Protein AF-A0A2G8LNL6-F1 (afdb_monomer_lite)

Structure (mmCIF, N/CA/C/O backbone):
data_AF-A0A2G8LNL6-F1
#
_entry.id   AF-A0A2G8LNL6-F1
#
loop_
_atom_site.group_PDB
_atom_site.id
_atom_site.type_symbol
_atom_site.label_atom_id
_atom_site.label_alt_id
_atom_site.label_comp_id
_atom_site.label_asym_id
_atom_site.label_entity_id
_atom_site.label_seq_id
_atom_site.pdbx_PDB_ins_code
_atom_site.Cartn_x
_atom_site.Cartn_y
_atom_site.Cartn_z
_atom_site.occupancy
_atom_site.B_iso_or_equiv
_atom_site.auth_seq_id
_atom_site.auth_comp_id
_atom_site.auth_asym_id
_atom_site.auth_atom_id
_atom_site.pdbx_PDB_model_num
ATOM 1 N N . MET A 1 1 ? -0.620 -12.923 -10.596 1.00 65.06 1 MET A N 1
ATOM 2 C CA . MET A 1 1 ? -2.024 -13.048 -10.142 1.00 65.06 1 MET A CA 1
ATOM 3 C C . MET A 1 1 ? -2.045 -13.487 -8.684 1.00 65.06 1 MET A C 1
ATOM 5 O O . MET A 1 1 ? -1.666 -14.626 -8.436 1.00 65.06 1 MET A O 1
ATOM 9 N N . PRO A 1 2 ? -2.407 -12.615 -7.726 1.00 88.56 2 PRO A N 1
ATOM 10 C CA . PRO A 1 2 ? -2.501 -12.997 -6.319 1.00 88.56 2 PRO A CA 1
ATOM 11 C C . PRO A 1 2 ? -3.895 -13.529 -5.945 1.00 88.56 2 PRO A C 1
ATOM 13 O O . PRO A 1 2 ? -4.904 -13.111 -6.515 1.00 88.56 2 PRO A O 1
ATOM 16 N N . LEU A 1 3 ? -3.927 -14.420 -4.952 1.00 94.31 3 LEU A N 1
ATOM 17 C CA . LEU A 1 3 ? -5.125 -14.892 -4.255 1.00 94.31 3 LEU A CA 1
ATOM 18 C C . LEU A 1 3 ? -4.898 -14.731 -2.749 1.00 94.31 3 LEU A C 1
ATOM 20 O O . LEU A 1 3 ? -3.831 -15.103 -2.258 1.00 94.31 3 LEU A O 1
ATOM 24 N N . LEU A 1 4 ? -5.891 -14.212 -2.027 1.00 95.06 4 LEU A N 1
ATOM 25 C CA . LEU A 1 4 ? -5.887 -14.154 -0.565 1.00 95.06 4 LEU A CA 1
ATOM 26 C C . LEU A 1 4 ? -6.860 -15.193 0.003 1.00 95.06 4 LEU A C 1
ATOM 28 O O . LEU A 1 4 ? -7.990 -15.311 -0.472 1.00 95.06 4 LEU A O 1
ATOM 32 N N . TYR A 1 5 ? -6.426 -15.912 1.037 1.00 95.50 5 TYR A N 1
ATOM 33 C CA . TYR A 1 5 ? -7.231 -16.895 1.758 1.00 95.50 5 TYR A CA 1
ATOM 34 C C . TYR A 1 5 ? -7.545 -16.364 3.160 1.00 95.50 5 TYR A C 1
ATOM 36 O O . TYR A 1 5 ? -6.622 -16.077 3.919 1.00 95.50 5 TYR A O 1
ATOM 44 N N . VAL A 1 6 ? -8.828 -16.243 3.504 1.00 95.25 6 VAL A N 1
ATOM 45 C CA . VAL A 1 6 ? -9.308 -15.769 4.817 1.00 95.25 6 VAL A CA 1
ATOM 46 C C . VAL A 1 6 ? -10.404 -16.712 5.286 1.00 95.25 6 VAL A C 1
ATOM 48 O O . VAL A 1 6 ? -11.405 -16.872 4.588 1.00 95.25 6 VAL A O 1
ATOM 51 N N . ASP A 1 7 ? -10.203 -17.370 6.430 1.00 94.50 7 ASP A N 1
ATOM 52 C CA . ASP A 1 7 ? -11.173 -18.296 7.038 1.00 94.50 7 ASP A CA 1
ATOM 53 C C . ASP A 1 7 ? -11.759 -19.321 6.047 1.00 94.50 7 ASP A C 1
ATOM 55 O O . ASP A 1 7 ? -12.963 -19.572 5.989 1.00 94.50 7 ASP A O 1
ATOM 59 N N . GLY A 1 8 ? -10.896 -19.889 5.199 1.00 94.75 8 GLY A N 1
ATOM 60 C CA . GLY A 1 8 ? -11.278 -20.882 4.190 1.00 94.75 8 GLY A CA 1
ATOM 61 C C . GLY A 1 8 ? -11.964 -20.322 2.936 1.00 94.75 8 GLY A C 1
ATOM 62 O O . GLY A 1 8 ? -12.286 -21.093 2.034 1.00 94.75 8 GLY A O 1
ATOM 63 N N . LYS A 1 9 ? -12.163 -19.003 2.830 1.00 95.69 9 LYS A N 1
ATOM 64 C CA . LYS A 1 9 ? -12.649 -18.329 1.615 1.00 95.69 9 LYS A CA 1
ATOM 65 C C . LYS A 1 9 ? -11.487 -17.802 0.782 1.00 95.69 9 LYS A C 1
ATOM 67 O O . LYS A 1 9 ? -10.460 -17.406 1.327 1.00 95.69 9 LYS A O 1
ATOM 72 N N . VAL A 1 10 ? -11.672 -17.773 -0.538 1.00 95.50 10 VAL A N 1
ATOM 73 C CA . VAL A 1 10 ? -10.654 -17.339 -1.506 1.00 95.50 10 VAL A CA 1
ATOM 74 C C . VAL A 1 10 ? -11.110 -16.064 -2.198 1.00 95.50 10 VAL A C 1
ATOM 76 O O . VAL A 1 10 ? -12.204 -16.023 -2.761 1.00 95.50 10 VAL A O 1
ATOM 79 N N . PHE A 1 11 ? -10.252 -15.048 -2.194 1.00 95.44 11 PHE A N 1
ATOM 80 C CA . PHE A 1 11 ? -10.519 -13.752 -2.803 1.00 95.44 11 PHE A CA 1
ATOM 81 C C . PHE A 1 11 ? -9.462 -13.434 -3.870 1.00 95.44 11 PHE A C 1
ATOM 83 O O . PHE A 1 11 ? -8.269 -13.399 -3.555 1.00 95.44 11 PHE A O 1
ATOM 90 N N . PRO A 1 12 ? -9.868 -13.222 -5.136 1.00 92.12 12 PRO A N 1
ATOM 91 C CA . PRO A 1 12 ? -9.011 -12.645 -6.165 1.00 92.12 12 PRO A CA 1
ATOM 92 C C . PRO A 1 12 ? -9.027 -11.104 -6.095 1.00 92.12 12 PRO A C 1
ATOM 94 O O . PRO A 1 12 ? -9.722 -10.524 -5.267 1.00 92.12 12 PRO A O 1
ATOM 97 N N . GLN A 1 13 ? -8.320 -10.453 -7.026 1.00 89.56 13 GLN A N 1
ATOM 98 C CA . GLN A 1 13 ? -8.183 -8.992 -7.193 1.00 89.56 13 GLN A CA 1
ATOM 99 C C . GLN A 1 13 ? -7.233 -8.317 -6.195 1.00 89.56 13 GLN A C 1
ATOM 101 O O . GLN A 1 13 ? -7.567 -8.084 -5.037 1.00 89.56 13 GLN A O 1
ATOM 106 N N . SER A 1 14 ? -6.052 -7.923 -6.682 1.00 87.94 14 SER A N 1
ATOM 107 C CA . SER A 1 14 ? -4.985 -7.317 -5.872 1.00 87.94 14 SER A CA 1
ATOM 108 C C . SER A 1 14 ? -5.438 -6.077 -5.101 1.00 87.94 14 SER A C 1
ATOM 110 O O . SER A 1 14 ? -5.133 -5.961 -3.920 1.00 87.94 14 SER A O 1
ATOM 112 N N . ASN A 1 15 ? -6.209 -5.179 -5.722 1.00 86.31 15 ASN A N 1
ATOM 113 C CA . ASN A 1 15 ? -6.613 -3.927 -5.068 1.00 86.3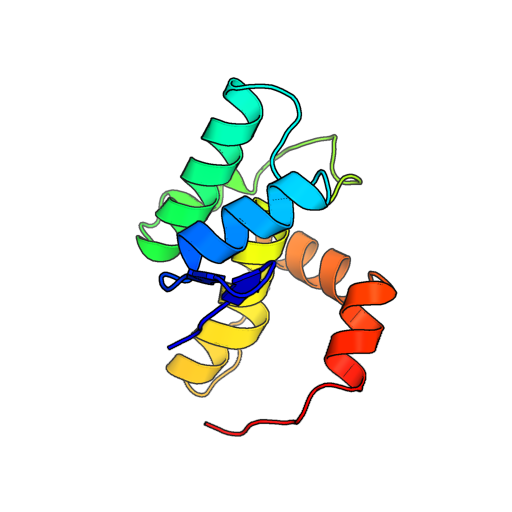1 15 ASN A CA 1
ATOM 114 C C . ASN A 1 15 ? -7.665 -4.162 -3.976 1.00 86.31 15 ASN A C 1
ATOM 116 O O . ASN A 1 15 ? -7.616 -3.525 -2.926 1.00 86.31 15 ASN A O 1
ATOM 120 N N . ALA A 1 16 ? -8.581 -5.114 -4.175 1.00 90.31 16 ALA A N 1
ATOM 121 C CA . ALA A 1 16 ? -9.526 -5.510 -3.130 1.00 90.31 16 ALA A CA 1
ATOM 122 C C . ALA A 1 16 ? -8.795 -6.161 -1.943 1.00 90.31 16 ALA A C 1
ATOM 124 O O . ALA A 1 16 ? -9.080 -5.841 -0.790 1.00 90.31 16 ALA A O 1
ATOM 125 N N . ILE A 1 17 ? -7.802 -7.008 -2.233 1.00 94.25 17 ILE A N 1
ATOM 126 C CA . ILE A 1 17 ? -6.922 -7.621 -1.231 1.00 94.25 17 ILE A CA 1
ATOM 127 C C . ILE A 1 17 ? -6.161 -6.546 -0.440 1.00 94.25 17 ILE A C 1
ATOM 129 O O . ILE A 1 17 ? -6.155 -6.593 0.789 1.00 94.25 17 ILE A O 1
ATOM 133 N N . HIS A 1 18 ? -5.567 -5.554 -1.113 1.00 90.31 18 HIS A N 1
ATOM 134 C CA . HIS A 1 18 ? -4.859 -4.447 -0.461 1.00 90.31 18 HIS A CA 1
ATOM 135 C C . HIS A 1 18 ? -5.763 -3.668 0.500 1.00 90.31 18 HIS A C 1
ATOM 137 O O . HIS A 1 18 ? -5.385 -3.469 1.653 1.00 90.31 18 HIS A O 1
ATOM 143 N N . ARG A 1 19 ? -6.965 -3.272 0.056 1.00 93.94 19 ARG A N 1
ATOM 144 C CA . ARG A 1 19 ? -7.935 -2.544 0.895 1.00 93.94 19 ARG A CA 1
ATOM 145 C C . ARG A 1 19 ? -8.357 -3.349 2.116 1.00 93.94 19 ARG A C 1
ATOM 147 O O . ARG A 1 19 ? -8.387 -2.807 3.217 1.00 93.94 19 ARG A O 1
ATOM 154 N N . TYR A 1 20 ? -8.642 -4.638 1.933 1.00 94.75 20 TYR A N 1
ATOM 155 C CA . TYR A 1 20 ? -9.016 -5.518 3.036 1.00 94.75 20 TYR A CA 1
ATOM 156 C C . TYR A 1 20 ? -7.903 -5.593 4.090 1.00 94.75 20 TYR A C 1
ATOM 158 O O . TYR A 1 20 ? -8.132 -5.261 5.248 1.00 94.75 20 TYR A O 1
ATOM 166 N N . VAL A 1 21 ? -6.675 -5.929 3.682 1.00 94.00 21 VAL A N 1
ATOM 167 C CA . VAL A 1 21 ? -5.537 -6.040 4.611 1.00 94.00 21 VAL A CA 1
ATOM 168 C C . VAL A 1 21 ? -5.219 -4.696 5.273 1.00 94.00 21 VAL A C 1
ATOM 170 O O . VAL A 1 21 ? -4.940 -4.651 6.468 1.00 94.00 21 VAL A O 1
ATOM 173 N N . ALA A 1 22 ? -5.294 -3.587 4.536 1.00 93.12 22 ALA A N 1
ATOM 174 C CA . ALA A 1 22 ? -5.087 -2.262 5.110 1.00 93.12 22 ALA A CA 1
ATOM 175 C C . ALA A 1 22 ? -6.151 -1.895 6.146 1.00 93.12 22 ALA A C 1
ATOM 177 O O . ALA A 1 22 ? -5.814 -1.279 7.153 1.00 93.12 22 ALA A O 1
ATOM 178 N N . SER A 1 23 ? -7.412 -2.273 5.929 1.00 92.75 23 SER A N 1
ATOM 179 C CA . SER A 1 23 ? -8.481 -2.066 6.908 1.00 92.75 23 SER A CA 1
ATOM 180 C C . SER A 1 23 ? -8.213 -2.852 8.192 1.00 92.75 23 SER A C 1
ATOM 182 O O . SER A 1 23 ? -8.254 -2.272 9.274 1.00 92.75 23 SER A O 1
ATOM 184 N N . GLU A 1 24 ? -7.867 -4.137 8.078 1.00 94.06 24 GLU A N 1
ATOM 185 C CA . GLU A 1 24 ? -7.569 -5.002 9.233 1.00 94.06 24 GLU A CA 1
ATOM 186 C C . GLU A 1 24 ? -6.371 -4.501 10.058 1.00 94.06 24 GLU A C 1
ATOM 188 O O . GLU A 1 24 ? -6.297 -4.726 11.264 1.00 94.06 24 GLU A O 1
ATOM 193 N N . LEU A 1 25 ? -5.430 -3.805 9.414 1.00 91.62 25 LEU A N 1
ATOM 194 C CA . LEU A 1 25 ? -4.210 -3.295 10.042 1.00 91.62 25 LEU A CA 1
ATOM 195 C C . LEU A 1 25 ? -4.264 -1.801 10.412 1.00 91.62 25 LEU A C 1
ATOM 197 O O . LEU A 1 25 ? -3.291 -1.286 10.960 1.00 91.62 25 LEU A O 1
ATOM 201 N N . GLY A 1 26 ? -5.367 -1.099 10.129 1.00 91.06 26 GLY A N 1
ATOM 202 C CA . GLY A 1 26 ? -5.520 0.329 10.445 1.00 91.06 26 GLY A CA 1
ATOM 203 C C . GLY A 1 26 ? -4.765 1.290 9.514 1.00 91.06 26 GLY A C 1
ATOM 204 O O . GLY A 1 26 ? -4.461 2.417 9.899 1.00 91.06 26 GLY A O 1
ATOM 205 N N . PHE A 1 27 ? -4.461 0.867 8.285 1.00 91.12 27 PHE A N 1
ATOM 206 C CA . PHE A 1 27 ? -3.737 1.650 7.273 1.00 91.12 27 PHE A CA 1
ATOM 207 C C . PHE A 1 27 ? -4.632 2.259 6.187 1.00 91.12 27 PHE A C 1
ATOM 209 O O . PHE A 1 27 ? -4.123 2.898 5.268 1.00 91.12 27 PHE A O 1
ATOM 216 N N . TYR A 1 28 ? -5.949 2.059 6.257 1.00 93.88 28 TYR A N 1
ATOM 217 C CA . TYR A 1 28 ? -6.872 2.535 5.222 1.00 93.88 28 TYR A CA 1
ATOM 218 C C . TYR A 1 28 ? -7.499 3.910 5.520 1.00 93.88 28 TYR A C 1
ATOM 220 O O . TYR A 1 28 ? -8.218 4.431 4.683 1.00 93.88 28 TYR A O 1
ATOM 228 N N . GLY A 1 29 ? -7.209 4.521 6.673 1.00 88.50 29 GLY A N 1
ATOM 229 C CA . GLY A 1 29 ? -7.810 5.792 7.097 1.00 88.50 29 GLY A CA 1
ATOM 230 C C . GLY A 1 29 ? -8.993 5.606 8.053 1.00 88.50 29 GLY A C 1
ATOM 231 O O . GLY A 1 29 ? -9.746 4.622 7.983 1.00 88.50 29 GLY A O 1
ATOM 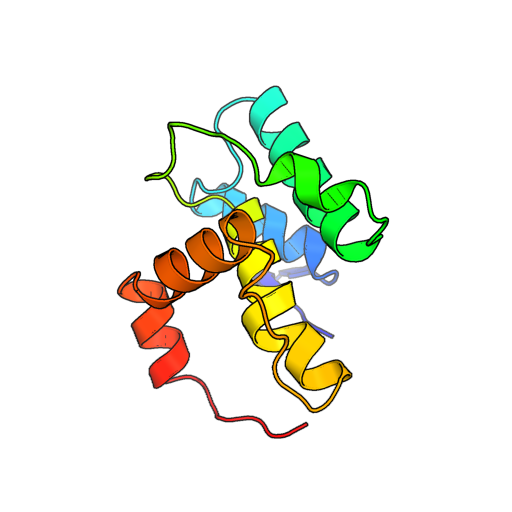232 N N . ASP A 1 30 ? -9.146 6.558 8.966 1.00 90.50 30 ASP A N 1
ATOM 233 C CA . ASP A 1 30 ? -10.095 6.507 10.078 1.00 90.50 30 ASP A CA 1
ATOM 234 C C . ASP A 1 30 ? -11.470 7.057 9.663 1.00 90.50 30 ASP A C 1
ATOM 236 O O . ASP A 1 30 ? -12.507 6.587 10.140 1.00 90.50 30 ASP A O 1
ATOM 240 N N . THR A 1 31 ? -11.498 7.993 8.709 1.00 92.94 31 THR A N 1
ATOM 241 C CA . THR A 1 31 ? -12.724 8.602 8.175 1.00 92.94 31 THR A CA 1
ATOM 242 C C . THR A 1 31 ? -13.016 8.191 6.730 1.00 92.94 31 THR A C 1
ATOM 244 O O . THR A 1 31 ? -12.162 7.683 6.004 1.00 92.94 31 THR A O 1
ATOM 247 N N . ALA A 1 32 ? -14.259 8.411 6.283 1.00 92.69 32 ALA A N 1
ATOM 248 C CA . ALA A 1 32 ? -14.643 8.162 4.892 1.00 92.69 32 ALA A CA 1
ATOM 249 C C . ALA A 1 32 ? -13.861 9.040 3.897 1.00 92.69 32 ALA A C 1
ATOM 251 O O . ALA A 1 32 ? -13.579 8.589 2.790 1.00 92.69 32 ALA A O 1
ATOM 252 N N . LEU A 1 33 ? -13.501 10.266 4.298 1.00 90.31 33 LEU A N 1
ATOM 253 C CA . LEU A 1 33 ? -12.711 11.177 3.472 1.00 90.31 33 LEU A CA 1
ATOM 254 C C . LEU A 1 33 ? -11.267 10.681 3.328 1.00 90.31 33 LEU A C 1
ATOM 256 O O . LEU A 1 33 ? -10.794 10.551 2.207 1.00 90.31 33 LEU A O 1
ATOM 260 N N . GLU A 1 34 ? -10.619 10.296 4.429 1.00 86.31 34 GLU A N 1
ATOM 261 C CA . GLU A 1 34 ? -9.254 9.744 4.393 1.00 86.31 34 GLU A CA 1
ATOM 262 C C . GLU A 1 34 ? -9.166 8.471 3.537 1.00 86.31 34 GLU A C 1
ATOM 264 O O . GLU A 1 34 ? -8.230 8.294 2.761 1.00 86.31 34 GLU A O 1
ATOM 269 N N . ARG A 1 35 ? -10.171 7.588 3.624 1.00 92.62 35 ARG A N 1
ATOM 270 C CA . ARG A 1 35 ? -10.252 6.381 2.779 1.00 92.62 35 ARG A CA 1
ATOM 271 C C . ARG A 1 35 ? -10.358 6.722 1.296 1.00 92.62 35 ARG A C 1
ATOM 273 O O . ARG A 1 35 ? -9.701 6.084 0.476 1.00 92.62 35 ARG A O 1
ATOM 280 N N . LEU A 1 36 ? -11.166 7.730 0.957 1.00 90.12 36 LEU A N 1
ATOM 281 C CA . LEU A 1 36 ? -11.307 8.210 -0.417 1.00 90.12 36 LEU A CA 1
ATOM 282 C C . LEU A 1 36 ? -9.984 8.776 -0.943 1.00 90.12 36 LEU A C 1
ATOM 284 O O . LEU A 1 36 ? -9.608 8.483 -2.073 1.00 90.12 36 LEU A O 1
ATOM 288 N N . GLU A 1 37 ? -9.267 9.554 -0.136 1.00 86.19 37 GLU A N 1
ATOM 289 C CA . GLU A 1 37 ? -7.957 10.103 -0.503 1.00 86.19 37 GLU A CA 1
ATOM 290 C C . GLU A 1 37 ? -6.929 8.991 -0.754 1.00 86.19 37 GLU A C 1
ATOM 292 O O . GLU A 1 37 ? -6.220 9.016 -1.763 1.00 86.19 37 GLU A O 1
ATOM 297 N N . VAL A 1 38 ? -6.910 7.962 0.102 1.00 87.44 38 VAL A N 1
ATOM 298 C CA . VAL A 1 38 ? -6.081 6.764 -0.095 1.00 87.44 38 VAL A CA 1
ATOM 299 C C . VAL A 1 38 ? -6.426 6.057 -1.407 1.00 87.44 38 VAL A C 1
ATOM 301 O O . VAL A 1 38 ? -5.524 5.712 -2.173 1.00 87.44 38 VAL A O 1
ATOM 304 N N . ASP A 1 39 ? -7.714 5.864 -1.697 1.00 89.38 39 ASP A N 1
ATOM 305 C CA . ASP A 1 39 ? -8.159 5.232 -2.940 1.00 89.38 39 ASP A CA 1
ATOM 306 C C . ASP A 1 39 ? -7.767 6.038 -4.176 1.00 89.38 39 ASP A C 1
ATOM 308 O O . ASP A 1 39 ? -7.265 5.462 -5.141 1.00 89.38 39 ASP A O 1
ATOM 312 N N . VAL A 1 40 ? -7.937 7.363 -4.139 1.00 83.69 40 VAL A N 1
ATOM 313 C CA . VAL A 1 40 ? -7.527 8.250 -5.232 1.00 83.69 40 VAL A CA 1
ATOM 314 C C . VAL A 1 40 ? -6.044 8.071 -5.525 1.00 83.69 40 VAL A C 1
ATOM 316 O O . VAL A 1 40 ? -5.692 7.922 -6.691 1.00 83.69 40 VAL A O 1
ATOM 319 N N . ILE A 1 41 ? -5.174 8.023 -4.512 1.00 81.62 41 ILE A N 1
ATOM 320 C CA . ILE A 1 41 ? -3.729 7.838 -4.721 1.00 81.62 41 ILE A CA 1
ATOM 321 C C . ILE A 1 41 ? -3.422 6.474 -5.343 1.00 81.62 41 ILE A C 1
ATOM 323 O O . ILE A 1 41 ? -2.638 6.402 -6.291 1.00 81.62 41 ILE A O 1
ATOM 327 N N . ILE A 1 42 ? -4.040 5.400 -4.841 1.00 82.88 42 ILE A N 1
ATOM 328 C CA . ILE A 1 42 ? -3.814 4.039 -5.349 1.00 82.88 42 ILE A CA 1
ATOM 329 C C . ILE A 1 42 ? -4.224 3.939 -6.816 1.00 82.88 42 ILE A C 1
ATOM 331 O O . ILE A 1 42 ? -3.418 3.503 -7.634 1.00 82.88 42 ILE A O 1
ATOM 335 N N . GLU A 1 43 ? -5.442 4.364 -7.159 1.00 82.38 43 GLU A N 1
ATOM 336 C CA . GLU A 1 43 ? -5.951 4.276 -8.533 1.00 82.38 43 GLU A CA 1
ATOM 337 C C . GLU A 1 43 ? -5.173 5.216 -9.471 1.00 82.38 43 GLU A C 1
ATOM 339 O O . GLU A 1 43 ? -4.768 4.824 -10.563 1.00 82.38 43 GLU A O 1
ATOM 344 N N . THR A 1 44 ? -4.829 6.419 -9.002 1.00 73.12 44 THR A N 1
ATOM 345 C CA . THR A 1 44 ? -4.002 7.381 -9.751 1.00 73.12 44 THR A CA 1
ATOM 346 C C . THR A 1 44 ? -2.592 6.844 -10.022 1.00 73.12 44 THR A C 1
ATOM 348 O O . THR A 1 44 ? -2.026 7.094 -11.088 1.00 73.12 44 THR A O 1
ATOM 351 N N . GLY A 1 45 ? -2.023 6.068 -9.093 1.00 67.31 45 GLY A N 1
ATOM 352 C CA . GLY A 1 45 ? -0.757 5.363 -9.293 1.00 67.31 45 GLY A CA 1
ATOM 353 C C . GLY A 1 45 ? -0.802 4.364 -10.453 1.00 67.31 45 GLY A C 1
ATOM 354 O O . GLY A 1 45 ? 0.211 4.174 -11.119 1.00 67.31 45 GLY A O 1
ATOM 355 N N . PHE A 1 46 ? -1.964 3.770 -10.742 1.00 62.38 46 PHE A N 1
ATOM 356 C CA . PHE A 1 46 ? -2.155 2.893 -11.901 1.00 62.38 46 PHE A CA 1
ATOM 357 C C . PHE A 1 46 ? -2.439 3.659 -13.205 1.00 62.38 46 PHE A C 1
ATOM 359 O O . PHE A 1 46 ? -2.150 3.138 -14.280 1.00 62.38 46 PHE A O 1
ATOM 366 N N . GLU A 1 47 ? -2.963 4.886 -13.132 1.00 67.19 47 GLU A N 1
ATOM 367 C CA . GLU A 1 47 ? -3.326 5.696 -14.308 1.00 67.19 47 GLU A CA 1
ATOM 368 C C . GLU A 1 47 ? -2.223 6.647 -14.816 1.00 67.19 47 GLU A C 1
ATOM 370 O O . GLU A 1 47 ? -2.359 7.185 -15.913 1.00 67.19 47 GLU A O 1
ATOM 375 N N . LEU A 1 48 ? -1.157 6.881 -14.035 1.00 59.12 48 LEU A N 1
ATOM 376 C CA . LEU A 1 48 ? 0.010 7.743 -14.319 1.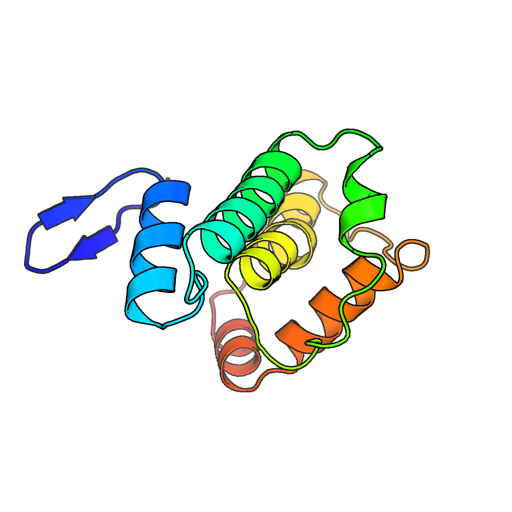00 59.12 48 LEU A CA 1
ATOM 377 C C . LEU A 1 48 ? -0.180 8.797 -15.437 1.00 59.12 48 LEU A C 1
ATOM 379 O O . LEU A 1 48 ? 0.368 8.698 -16.536 1.00 59.12 48 LEU A O 1
ATOM 383 N N . SER A 1 49 ? -0.891 9.880 -15.098 1.00 50.84 49 SER A N 1
ATOM 384 C CA . SER A 1 49 ? -0.807 11.175 -15.794 1.00 50.84 49 SER A CA 1
ATOM 385 C C . SER A 1 49 ? 0.186 12.110 -15.075 1.00 50.84 49 SER A C 1
ATOM 387 O O . SER A 1 49 ? 0.374 11.988 -13.865 1.00 50.84 49 SER A O 1
ATOM 389 N N . PRO A 1 50 ? 0.779 13.124 -15.730 1.00 49.84 50 PRO A N 1
ATOM 390 C CA . PRO A 1 50 ? 1.712 14.064 -15.088 1.00 49.84 50 PRO A CA 1
ATOM 391 C C . PRO A 1 50 ? 1.151 14.853 -13.881 1.00 49.84 50 PRO A C 1
ATOM 393 O O . PRO A 1 50 ? 1.908 15.539 -13.200 1.00 49.84 50 PRO A O 1
ATOM 396 N N . LYS A 1 51 ? -0.150 14.751 -13.567 1.00 45.31 51 LYS A N 1
ATOM 397 C CA . LYS A 1 51 ? -0.781 15.384 -12.394 1.00 45.31 51 LYS A CA 1
ATOM 398 C C . LYS A 1 51 ? -0.490 14.673 -11.061 1.00 45.31 51 LYS A C 1
ATOM 400 O O . LYS A 1 51 ? -0.646 15.296 -10.016 1.00 45.31 51 LYS A O 1
ATOM 405 N N . VAL A 1 52 ? -0.032 13.414 -11.085 1.00 50.69 52 VAL A N 1
ATOM 406 C CA . VAL A 1 52 ? 0.244 12.598 -9.878 1.00 50.69 52 VAL A CA 1
ATOM 407 C C . VAL A 1 52 ? 1.314 13.230 -8.972 1.00 50.69 52 VAL A C 1
ATOM 409 O O . VAL A 1 52 ? 1.248 13.112 -7.751 1.00 50.69 52 VAL A O 1
ATOM 412 N N . ALA A 1 53 ? 2.273 13.966 -9.546 1.00 50.28 53 ALA A N 1
ATOM 413 C CA . ALA A 1 53 ? 3.359 14.605 -8.799 1.00 50.28 53 ALA A CA 1
ATOM 414 C C . ALA A 1 53 ? 2.875 15.633 -7.754 1.00 50.28 53 ALA A C 1
ATOM 416 O O . ALA A 1 53 ? 3.580 15.876 -6.778 1.00 50.28 53 ALA A O 1
ATOM 417 N N . GLY A 1 54 ? 1.679 16.210 -7.935 1.00 49.78 54 GLY A N 1
ATOM 418 C CA . GLY A 1 54 ? 1.111 17.203 -7.019 1.00 49.78 54 GLY A CA 1
ATOM 419 C C . GLY A 1 54 ? 0.543 16.628 -5.719 1.00 49.78 54 GLY A C 1
ATOM 420 O O . GLY A 1 54 ? 0.414 17.375 -4.761 1.00 49.78 54 GLY A O 1
ATOM 421 N N . ILE A 1 55 ? 0.236 15.326 -5.657 1.00 54.69 55 ILE A N 1
ATOM 422 C CA . ILE A 1 55 ? -0.362 14.700 -4.460 1.00 54.69 55 ILE A CA 1
ATOM 423 C C . ILE A 1 55 ? 0.707 14.370 -3.398 1.00 54.69 55 ILE A C 1
ATOM 425 O O . ILE A 1 55 ? 0.414 14.299 -2.212 1.00 54.69 55 ILE A O 1
ATOM 429 N N . PHE A 1 56 ? 1.970 14.217 -3.808 1.00 51.38 56 PHE A N 1
ATOM 430 C CA . PHE A 1 56 ? 3.103 13.963 -2.903 1.00 51.38 56 PHE A CA 1
ATOM 431 C C . PHE A 1 56 ? 3.756 15.239 -2.359 1.00 51.38 56 PHE A C 1
ATOM 433 O O . PHE A 1 56 ? 4.729 15.158 -1.606 1.00 51.38 56 PHE A O 1
ATOM 440 N N . ALA A 1 57 ? 3.257 16.408 -2.763 1.00 48.94 57 ALA A N 1
ATOM 441 C CA . ALA A 1 57 ? 3.635 17.678 -2.179 1.00 48.94 57 ALA A CA 1
ATOM 442 C C . ALA A 1 57 ? 2.696 17.951 -0.996 1.00 48.94 57 ALA A C 1
ATOM 444 O O . ALA A 1 57 ? 1.533 18.268 -1.196 1.00 48.94 57 ALA A O 1
ATOM 445 N N . GLU A 1 58 ? 3.246 17.830 0.212 1.00 51.31 58 GLU A N 1
ATOM 446 C CA . GLU A 1 58 ? 2.672 18.296 1.484 1.00 51.31 58 GLU A CA 1
ATOM 447 C C . GLU A 1 58 ? 1.610 17.395 2.145 1.00 51.31 58 GLU A C 1
ATOM 449 O O . GLU A 1 58 ? 0.420 17.437 1.855 1.00 51.31 58 GLU A O 1
ATOM 454 N N . SER A 1 59 ? 2.045 16.651 3.167 1.00 46.47 59 SER A N 1
ATOM 455 C CA . SER A 1 59 ? 1.241 16.459 4.379 1.00 46.47 59 SER A CA 1
ATOM 456 C C . SER A 1 59 ? 2.158 16.410 5.609 1.00 46.47 59 SER A C 1
ATOM 458 O O . SER A 1 59 ? 3.172 15.710 5.623 1.00 46.47 59 SER A O 1
ATOM 460 N N . ASP A 1 60 ? 1.811 17.183 6.641 1.00 46.88 60 ASP A N 1
ATOM 461 C CA . ASP A 1 60 ? 2.546 17.269 7.916 1.00 46.88 60 ASP A CA 1
ATOM 462 C C . ASP A 1 60 ? 2.378 16.010 8.796 1.00 46.88 60 ASP A C 1
ATOM 464 O O . ASP A 1 60 ? 3.123 15.808 9.757 1.00 46.88 60 ASP A O 1
ATOM 468 N N . ASP A 1 61 ? 1.477 15.095 8.419 1.00 48.56 61 ASP A N 1
ATOM 469 C CA . ASP A 1 61 ? 1.261 13.786 9.057 1.00 48.56 61 ASP A CA 1
ATOM 470 C C . ASP A 1 61 ? 2.232 12.696 8.563 1.00 48.56 61 ASP A C 1
ATOM 472 O O . ASP A 1 61 ? 1.956 11.494 8.606 1.00 48.56 61 ASP A O 1
ATOM 476 N N . ALA A 1 62 ? 3.441 13.102 8.162 1.00 55.28 62 ALA A N 1
ATOM 477 C CA . ALA A 1 62 ? 4.500 12.272 7.580 1.00 55.28 62 ALA A CA 1
ATOM 478 C C . ALA A 1 62 ? 4.988 11.084 8.449 1.00 55.28 62 ALA A C 1
ATOM 480 O O . ALA A 1 62 ? 5.943 10.396 8.077 1.00 55.28 62 ALA A O 1
ATOM 481 N N . LYS A 1 63 ? 4.366 10.806 9.600 1.00 61.75 63 LYS A N 1
ATOM 482 C CA . LYS A 1 63 ? 4.712 9.701 10.506 1.00 61.75 63 LYS A CA 1
ATOM 483 C C . LYS A 1 63 ? 3.771 8.498 10.421 1.00 61.75 63 LYS A C 1
ATOM 485 O O . LYS A 1 63 ? 4.209 7.402 10.765 1.00 61.75 63 LYS A O 1
ATOM 490 N N . LYS A 1 64 ? 2.515 8.658 9.986 1.00 78.94 64 LYS A N 1
ATOM 491 C CA . LYS A 1 64 ? 1.567 7.534 9.883 1.00 78.94 64 LYS A CA 1
ATOM 492 C C . LYS A 1 64 ? 1.674 6.923 8.486 1.00 78.94 64 LYS A C 1
ATOM 494 O O . LYS A 1 64 ? 1.459 7.606 7.494 1.00 78.94 64 LYS A O 1
ATOM 499 N N . ILE A 1 65 ? 2.045 5.646 8.413 1.00 86.19 65 ILE A N 1
ATOM 500 C CA . ILE A 1 65 ? 2.041 4.889 7.154 1.00 86.19 65 ILE A CA 1
ATOM 501 C C . ILE A 1 65 ? 0.587 4.567 6.799 1.00 86.19 65 ILE A C 1
ATOM 503 O O . ILE A 1 65 ? -0.175 4.142 7.663 1.00 86.19 65 ILE A O 1
ATOM 507 N N . THR A 1 66 ? 0.216 4.741 5.537 1.00 88.06 66 THR A N 1
ATOM 508 C CA . THR A 1 66 ? -1.097 4.403 4.975 1.00 88.06 66 THR A CA 1
ATOM 509 C C . THR A 1 66 ? -0.957 3.420 3.811 1.00 88.06 66 THR A C 1
ATOM 511 O O . THR A 1 66 ? 0.142 3.158 3.314 1.00 88.06 66 THR A O 1
ATOM 514 N N . LEU A 1 67 ? -2.076 2.876 3.327 1.00 85.62 67 LEU A N 1
ATOM 515 C CA . LEU A 1 67 ? -2.072 2.028 2.135 1.00 85.62 67 LEU A CA 1
ATOM 516 C C . LEU A 1 67 ? -1.610 2.792 0.885 1.00 85.62 67 LEU A C 1
ATOM 518 O O . LEU A 1 67 ? -0.997 2.183 0.011 1.00 85.62 67 LEU A O 1
ATOM 522 N N . ALA A 1 68 ? -1.841 4.105 0.813 1.00 85.12 68 ALA A N 1
ATOM 523 C CA . ALA A 1 68 ? -1.328 4.935 -0.271 1.00 85.12 68 ALA A CA 1
ATOM 524 C C . ALA A 1 68 ? 0.209 4.906 -0.308 1.00 85.12 68 ALA A C 1
ATOM 526 O O . ALA A 1 68 ? 0.792 4.661 -1.363 1.00 85.12 68 ALA A O 1
ATOM 527 N N . ASP A 1 69 ? 0.864 5.038 0.850 1.00 87.69 69 ASP A N 1
ATOM 528 C CA . ASP A 1 69 ? 2.324 4.944 0.950 1.00 87.69 69 ASP A CA 1
ATOM 529 C C . ASP A 1 69 ? 2.834 3.568 0.513 1.00 87.69 69 ASP A C 1
ATOM 531 O O . ASP A 1 69 ? 3.797 3.475 -0.245 1.00 87.69 69 ASP A O 1
ATOM 535 N N . ILE A 1 70 ? 2.170 2.493 0.956 1.00 88.69 70 ILE A N 1
ATOM 536 C CA . ILE A 1 70 ? 2.524 1.111 0.592 1.00 88.69 70 ILE A CA 1
ATOM 537 C C . ILE A 1 70 ? 2.325 0.874 -0.912 1.00 88.69 70 ILE A C 1
ATOM 539 O O . ILE A 1 70 ? 3.151 0.217 -1.546 1.00 88.69 70 ILE A O 1
ATOM 543 N N . GLY A 1 71 ? 1.250 1.408 -1.493 1.00 87.00 71 GLY A N 1
ATOM 544 C CA . GLY A 1 71 ? 0.962 1.310 -2.923 1.00 87.00 71 GLY A CA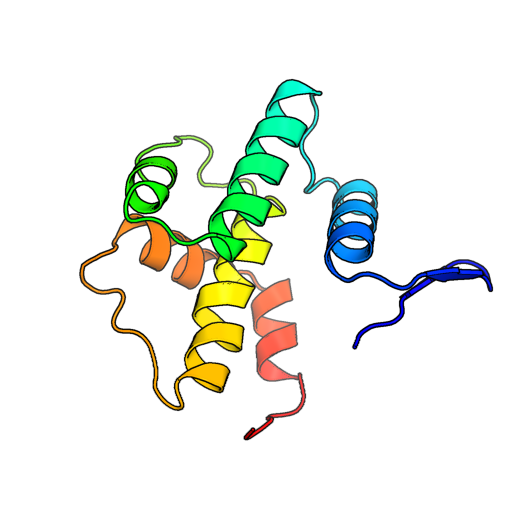 1
ATOM 545 C C . GLY A 1 71 ? 2.025 2.009 -3.766 1.00 87.00 71 GLY A C 1
ATOM 546 O O . GLY A 1 71 ? 2.551 1.421 -4.709 1.00 87.00 71 GLY A O 1
ATOM 547 N N . VAL A 1 72 ? 2.407 3.225 -3.373 1.00 87.00 72 VAL A N 1
ATOM 548 C CA . VAL A 1 72 ? 3.482 4.000 -4.011 1.00 87.00 72 VAL A CA 1
ATOM 549 C C . VAL A 1 72 ? 4.823 3.303 -3.844 1.00 87.00 72 VAL A C 1
ATOM 551 O O . VAL A 1 72 ? 5.585 3.200 -4.804 1.00 87.00 72 VAL A O 1
ATOM 554 N N . PHE A 1 73 ? 5.082 2.752 -2.657 1.00 89.44 73 PHE A N 1
ATOM 555 C CA . PHE A 1 73 ? 6.267 1.949 -2.407 1.00 89.44 73 PHE A CA 1
ATOM 556 C C . PHE A 1 73 ? 6.358 0.769 -3.363 1.00 89.44 73 PHE A C 1
ATOM 558 O O . PHE A 1 73 ? 7.338 0.648 -4.085 1.00 89.44 73 PHE A O 1
ATOM 565 N N . ASN A 1 74 ? 5.316 -0.056 -3.440 1.00 87.81 74 ASN A N 1
ATOM 566 C CA . ASN A 1 74 ? 5.287 -1.204 -4.341 1.00 87.81 74 ASN A CA 1
ATOM 567 C C . ASN A 1 74 ? 5.464 -0.778 -5.810 1.00 87.81 74 ASN A C 1
ATOM 569 O O . ASN A 1 74 ? 6.285 -1.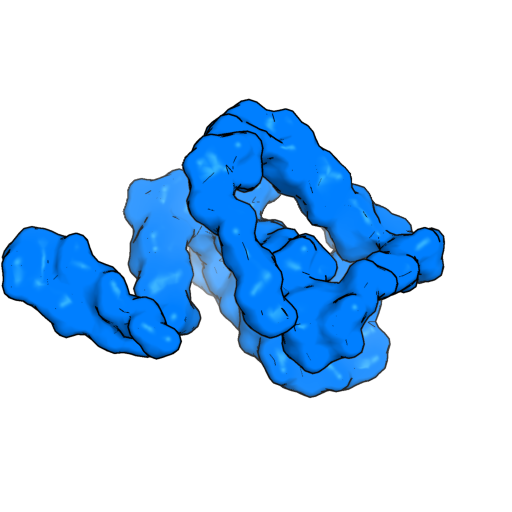352 -6.522 1.00 87.81 74 ASN A O 1
ATOM 573 N N . MET A 1 75 ? 4.769 0.277 -6.243 1.00 85.75 75 MET A N 1
ATOM 574 C CA . MET A 1 75 ? 4.848 0.781 -7.615 1.00 85.75 75 MET A CA 1
ATOM 575 C C . MET A 1 75 ? 6.281 1.158 -8.017 1.00 85.75 75 MET A C 1
ATOM 577 O O . MET A 1 75 ? 6.769 0.699 -9.047 1.00 85.75 75 MET A O 1
ATOM 581 N N . PHE A 1 76 ? 6.964 1.978 -7.215 1.00 86.25 76 PHE A N 1
ATOM 582 C CA . PHE A 1 76 ? 8.259 2.558 -7.590 1.00 86.25 76 PHE A CA 1
ATOM 583 C C . PHE A 1 76 ? 9.472 1.758 -7.112 1.00 86.25 76 PHE A C 1
ATOM 585 O O . PHE A 1 76 ? 10.528 1.855 -7.729 1.00 86.25 76 PHE A O 1
ATOM 592 N N . PHE A 1 77 ? 9.342 0.982 -6.036 1.00 86.25 77 PHE A N 1
ATOM 593 C CA . PHE A 1 77 ? 10.432 0.164 -5.501 1.00 86.25 77 PHE A CA 1
ATOM 594 C C . PHE A 1 77 ? 10.508 -1.213 -6.171 1.00 86.25 77 PHE A C 1
ATOM 596 O O . PHE A 1 77 ? 11.605 -1.729 -6.375 1.00 86.25 77 PHE A O 1
ATOM 603 N N . ASP A 1 78 ? 9.359 -1.806 -6.516 1.00 85.06 78 ASP A N 1
ATOM 604 C CA . ASP A 1 78 ? 9.279 -3.178 -7.027 1.00 85.06 78 ASP A CA 1
ATOM 605 C C . ASP A 1 78 ? 8.737 -3.243 -8.458 1.00 85.06 78 ASP A C 1
ATOM 607 O O . ASP A 1 78 ? 9.429 -3.701 -9.365 1.00 85.06 78 ASP A O 1
ATOM 611 N N . PHE A 1 79 ? 7.499 -2.798 -8.680 1.00 83.19 79 PHE A N 1
ATOM 612 C CA . PHE A 1 79 ? 6.767 -3.086 -9.912 1.00 83.19 79 PHE A CA 1
ATOM 613 C C . PHE A 1 79 ? 7.372 -2.415 -11.148 1.00 83.19 79 PHE A C 1
ATOM 615 O O . PHE A 1 79 ? 7.703 -3.101 -12.114 1.00 83.19 79 PHE A O 1
ATOM 622 N N . LEU A 1 80 ? 7.529 -1.089 -11.136 1.00 82.69 80 LEU A N 1
ATOM 623 C CA . LEU A 1 80 ? 8.061 -0.373 -12.291 1.00 82.69 80 LEU A CA 1
ATOM 624 C C . LEU A 1 80 ? 9.514 -0.752 -12.595 1.00 82.69 80 LEU A C 1
ATOM 626 O O . LEU A 1 80 ? 9.786 -1.000 -13.768 1.00 82.69 80 LEU A O 1
ATOM 630 N N . PRO A 1 81 ? 10.434 -0.879 -11.614 1.00 84.94 81 PRO A N 1
ATOM 631 C CA . PRO A 1 81 ? 11.783 -1.347 -11.915 1.00 84.94 81 PRO A CA 1
ATOM 632 C C . PRO A 1 81 ? 11.824 -2.731 -12.561 1.00 84.94 81 PRO A C 1
ATOM 634 O O . PRO A 1 81 ? 12.631 -2.973 -13.453 1.00 84.94 81 PRO A O 1
ATOM 637 N N . VAL A 1 82 ? 10.926 -3.632 -12.154 1.00 82.00 82 VAL A N 1
ATOM 638 C CA . VAL A 1 82 ? 10.779 -4.945 -12.789 1.00 82.00 82 VAL A CA 1
ATOM 639 C C . VAL A 1 82 ? 10.262 -4.822 -14.224 1.00 82.00 82 VAL A C 1
ATOM 641 O O . VAL A 1 82 ? 10.822 -5.434 -15.127 1.00 82.00 82 VAL A O 1
ATOM 644 N N . VAL A 1 83 ? 9.212 -4.031 -14.455 1.00 80.12 83 VAL A N 1
ATOM 645 C CA . VAL A 1 83 ? 8.612 -3.864 -15.791 1.00 80.12 83 VAL A CA 1
ATOM 646 C C . VAL A 1 83 ? 9.563 -3.163 -16.764 1.00 80.12 83 VAL A C 1
ATOM 648 O O . VAL A 1 83 ? 9.589 -3.500 -17.945 1.00 80.12 83 VAL A O 1
ATOM 651 N N . LEU A 1 84 ? 10.333 -2.188 -16.281 1.00 81.25 84 LEU A N 1
ATOM 652 C CA . LEU A 1 84 ? 11.265 -1.397 -17.086 1.00 81.25 84 LEU A CA 1
ATOM 653 C C . LEU A 1 84 ? 12.647 -2.056 -17.221 1.00 81.25 84 LEU A C 1
ATOM 655 O O . LEU A 1 84 ? 13.407 -1.687 -18.110 1.00 81.25 84 LEU A O 1
ATOM 659 N N . GLY A 1 85 ? 12.978 -3.022 -16.360 1.00 81.88 85 GLY A N 1
ATOM 660 C CA . GLY A 1 85 ? 14.294 -3.667 -16.316 1.00 81.88 85 GLY A CA 1
ATOM 661 C C . GLY A 1 85 ? 15.411 -2.782 -15.746 1.00 81.88 85 GLY A C 1
ATOM 662 O O . GLY A 1 85 ? 16.575 -3.179 -15.751 1.00 81.88 85 GLY A O 1
ATOM 663 N N . GLU A 1 86 ? 15.080 -1.593 -15.243 1.00 83.50 86 GLU A N 1
ATOM 664 C CA . GLU A 1 86 ? 16.020 -0.640 -14.662 1.00 83.50 86 GLU A CA 1
ATOM 665 C C . GLU A 1 86 ? 15.401 0.112 -13.482 1.00 83.50 86 GLU A C 1
ATOM 667 O O . GLU A 1 86 ? 14.186 0.270 -13.382 1.00 83.50 86 GLU A O 1
ATOM 672 N N . GLN A 1 87 ? 16.246 0.593 -12.572 1.00 80.81 87 GLN A N 1
ATOM 673 C CA . GLN A 1 87 ? 15.791 1.409 -11.450 1.00 80.81 87 GLN A CA 1
ATOM 674 C C . GLN A 1 87 ? 15.410 2.812 -11.922 1.00 80.81 87 GLN A C 1
ATOM 676 O O . GLN A 1 87 ? 16.147 3.447 -12.676 1.00 80.81 87 GLN A O 1
ATOM 681 N N . ILE A 1 88 ? 14.283 3.319 -11.426 1.00 82.25 88 ILE A N 1
ATOM 682 C CA . ILE A 1 88 ? 13.836 4.676 -11.737 1.00 82.25 88 ILE A CA 1
ATOM 683 C C . ILE A 1 88 ? 14.658 5.677 -10.921 1.00 82.25 88 ILE A C 1
ATOM 685 O O . ILE A 1 88 ? 14.708 5.601 -9.692 1.00 82.25 88 ILE A O 1
ATOM 689 N N . ASP A 1 89 ? 15.247 6.668 -11.592 1.00 84.62 89 ASP A N 1
ATOM 690 C CA . ASP A 1 89 ? 15.856 7.809 -10.909 1.00 84.62 89 ASP A CA 1
ATOM 691 C C . ASP A 1 89 ? 14.778 8.738 -10.326 1.00 84.62 89 ASP A C 1
ATOM 693 O O . ASP A 1 89 ? 14.123 9.512 -11.029 1.00 84.62 89 ASP A O 1
ATOM 697 N N . LEU A 1 90 ? 14.613 8.672 -9.005 1.00 84.19 90 LEU A N 1
ATOM 698 C CA . LEU A 1 90 ? 13.676 9.503 -8.251 1.00 84.19 90 LEU A CA 1
ATOM 699 C C . LEU A 1 90 ? 14.293 10.814 -7.740 1.00 84.19 90 LEU A C 1
ATOM 701 O O . LEU A 1 90 ? 13.648 11.525 -6.970 1.00 84.19 90 LEU A O 1
ATOM 705 N N . SER A 1 91 ? 15.511 11.176 -8.159 1.00 82.12 91 SER A N 1
ATOM 706 C CA . SER A 1 91 ? 16.206 12.396 -7.712 1.00 82.12 91 SER A CA 1
ATOM 707 C C . SER A 1 91 ? 15.390 13.678 -7.917 1.00 82.12 91 SER A C 1
ATOM 709 O O . SER A 1 91 ? 15.470 14.603 -7.109 1.00 82.12 91 SER A O 1
ATOM 711 N N . LYS A 1 92 ? 14.556 13.719 -8.963 1.00 81.06 92 LYS A N 1
ATOM 712 C CA . LYS A 1 92 ? 13.678 14.857 -9.286 1.00 81.06 92 LYS A CA 1
ATOM 713 C C . LYS A 1 92 ? 12.320 14.815 -8.580 1.00 81.06 92 LYS A C 1
ATOM 715 O O . LYS A 1 92 ? 11.590 15.800 -8.620 1.00 81.06 92 LYS A O 1
ATOM 720 N N . PHE A 1 93 ? 11.981 13.705 -7.927 1.00 82.19 93 PHE A N 1
ATOM 721 C CA . PHE A 1 93 ? 10.692 13.472 -7.273 1.00 82.19 93 PHE A CA 1
ATOM 722 C C . PHE A 1 93 ? 10.885 13.325 -5.762 1.00 82.19 93 PHE A C 1
ATOM 724 O O . PHE A 1 93 ? 10.615 12.271 -5.191 1.00 82.19 93 PHE A O 1
ATOM 731 N N . ALA A 1 94 ? 11.365 14.387 -5.107 1.00 81.88 94 ALA A N 1
ATOM 732 C CA . ALA A 1 94 ? 11.761 14.356 -3.696 1.00 81.88 94 ALA A CA 1
ATOM 733 C C . ALA A 1 94 ? 10.664 13.825 -2.751 1.00 81.88 94 ALA A C 1
ATOM 735 O O . ALA A 1 94 ? 10.982 13.075 -1.831 1.00 81.88 94 ALA A O 1
ATOM 736 N N . GLY A 1 95 ? 9.387 14.145 -3.005 1.00 81.19 95 GLY A N 1
ATOM 737 C CA . GLY A 1 95 ? 8.256 13.617 -2.229 1.00 81.19 95 GLY A CA 1
ATOM 738 C C . GLY A 1 95 ? 8.116 12.097 -2.349 1.00 81.19 95 GLY A C 1
ATOM 739 O O . GLY A 1 95 ? 8.104 11.394 -1.341 1.00 81.19 95 GLY A O 1
ATOM 740 N N . VAL A 1 96 ? 8.116 11.572 -3.580 1.00 81.19 96 VAL A N 1
ATOM 741 C CA . VAL A 1 96 ? 8.061 10.120 -3.837 1.00 81.19 96 VAL A CA 1
ATOM 742 C C . VAL A 1 96 ? 9.292 9.435 -3.252 1.00 81.19 96 VAL A C 1
ATOM 744 O O . VAL A 1 96 ? 9.159 8.462 -2.517 1.00 81.19 96 VAL A O 1
ATOM 747 N N . LYS A 1 97 ? 10.490 9.979 -3.495 1.00 85.31 97 LYS A N 1
ATOM 748 C CA . LYS A 1 97 ? 11.736 9.454 -2.929 1.00 85.31 97 LYS A CA 1
ATOM 749 C C . LYS A 1 97 ? 11.677 9.385 -1.398 1.00 85.31 97 LYS A C 1
ATOM 751 O O . LYS A 1 97 ? 12.061 8.371 -0.827 1.00 85.31 97 LYS A O 1
ATOM 756 N N . GLY A 1 98 ? 11.159 10.424 -0.743 1.00 85.56 98 GLY A N 1
ATOM 757 C CA . GLY A 1 98 ? 10.999 10.461 0.711 1.00 85.56 98 GLY A CA 1
ATOM 758 C C . GLY A 1 98 ? 10.071 9.364 1.238 1.00 85.56 98 GLY A C 1
ATOM 759 O O . GLY A 1 98 ? 10.403 8.711 2.227 1.00 85.56 98 GLY A O 1
ATOM 760 N N . VAL A 1 99 ? 8.949 9.104 0.556 1.00 86.19 99 VAL A N 1
ATOM 761 C CA . VAL A 1 99 ? 8.045 7.988 0.894 1.00 86.19 99 VAL A CA 1
ATOM 762 C C . VAL A 1 99 ? 8.770 6.647 0.765 1.00 86.19 99 VAL A C 1
ATOM 764 O O . VAL A 1 99 ? 8.688 5.827 1.681 1.00 86.19 99 VAL A O 1
ATOM 767 N N . ILE A 1 100 ? 9.516 6.446 -0.328 1.00 89.06 100 ILE A N 1
ATOM 768 C CA . ILE A 1 100 ? 10.274 5.213 -0.577 1.00 89.06 100 ILE A CA 1
ATOM 769 C C . ILE A 1 100 ? 11.324 4.979 0.507 1.00 89.06 100 ILE A C 1
ATOM 771 O O . ILE A 1 100 ? 11.337 3.915 1.126 1.00 89.06 100 ILE A O 1
ATOM 775 N N . ASP A 1 101 ? 12.166 5.977 0.775 1.00 90.06 101 ASP A N 1
ATOM 776 C CA . ASP A 1 101 ? 13.233 5.885 1.772 1.00 90.06 101 ASP A CA 1
ATOM 777 C C . ASP A 1 101 ? 12.658 5.593 3.170 1.00 90.06 101 ASP A C 1
ATOM 779 O O . ASP A 1 101 ? 13.163 4.730 3.890 1.00 90.06 101 ASP A O 1
ATOM 783 N N . ARG A 1 102 ? 11.566 6.277 3.545 1.00 89.44 102 ARG A N 1
ATOM 784 C CA . ARG A 1 102 ? 10.896 6.097 4.841 1.00 89.44 102 ARG A CA 1
ATOM 785 C C . ARG A 1 102 ? 10.348 4.680 5.003 1.00 89.44 102 ARG A C 1
ATOM 787 O O . ARG A 1 102 ? 10.581 4.062 6.038 1.00 89.44 102 ARG A O 1
ATOM 794 N N . LEU A 1 103 ? 9.632 4.154 4.007 1.00 90.69 103 LEU A N 1
ATOM 795 C CA . LEU A 1 103 ? 9.055 2.807 4.089 1.00 90.69 103 LEU A CA 1
ATOM 796 C C . LEU A 1 103 ? 10.131 1.718 4.004 1.00 90.69 103 LEU A C 1
ATOM 798 O O . LEU A 1 103 ? 10.032 0.725 4.718 1.00 90.69 103 LEU A O 1
ATOM 802 N N . ALA A 1 104 ? 11.192 1.915 3.215 1.00 90.44 104 ALA A N 1
ATOM 803 C CA . ALA A 1 104 ? 12.335 0.999 3.184 1.00 90.44 104 ALA A CA 1
ATOM 804 C C . ALA A 1 104 ? 13.068 0.920 4.537 1.00 90.44 104 ALA A C 1
ATOM 806 O O . ALA A 1 104 ? 13.673 -0.109 4.850 1.00 90.44 104 ALA A O 1
ATOM 807 N N . ALA A 1 105 ? 13.023 1.991 5.335 1.00 90.81 105 ALA A N 1
ATOM 808 C CA . ALA A 1 105 ? 13.634 2.055 6.659 1.00 90.81 105 ALA A CA 1
ATOM 809 C C . ALA A 1 105 ? 12.754 1.480 7.785 1.00 90.81 105 ALA A C 1
ATOM 811 O O . ALA A 1 105 ? 13.278 1.178 8.859 1.00 90.81 105 ALA A O 1
ATOM 812 N N . GLU A 1 106 ? 11.446 1.305 7.569 1.00 91.25 106 GLU A N 1
ATOM 813 C CA . GLU A 1 106 ? 10.539 0.795 8.601 1.00 91.25 106 GLU A CA 1
ATOM 814 C C . GLU A 1 106 ? 10.873 -0.669 8.954 1.00 91.25 106 GLU A C 1
ATOM 816 O O . GLU A 1 106 ? 10.844 -1.517 8.055 1.00 91.25 106 GLU A O 1
ATOM 821 N N . PRO A 1 107 ? 11.159 -1.034 10.227 1.00 93.81 107 PRO A N 1
ATOM 822 C CA . PRO A 1 107 ? 11.725 -2.340 10.564 1.00 93.81 107 PRO A CA 1
ATOM 823 C C . PRO A 1 107 ? 10.936 -3.546 10.058 1.00 93.81 107 PRO A C 1
ATOM 825 O O . PRO A 1 107 ? 11.541 -4.521 9.611 1.00 93.81 107 PRO A O 1
ATOM 828 N N . LYS A 1 108 ? 9.596 -3.498 10.084 1.00 92.06 108 LYS A N 1
ATOM 829 C CA . LYS A 1 108 ? 8.766 -4.604 9.575 1.00 92.06 108 LYS A CA 1
ATOM 830 C C . LYS A 1 108 ? 8.911 -4.778 8.061 1.00 92.06 108 LYS A C 1
ATOM 832 O O . LYS A 1 108 ? 9.035 -5.907 7.587 1.00 92.06 108 LYS A O 1
ATOM 837 N N . ILE A 1 109 ? 8.923 -3.669 7.321 1.00 91.75 109 ILE A N 1
ATOM 838 C CA . ILE A 1 109 ? 9.065 -3.658 5.861 1.00 91.75 109 ILE A CA 1
ATOM 839 C C . ILE A 1 109 ? 10.486 -4.072 5.483 1.00 91.75 109 ILE A C 1
ATOM 841 O O . ILE A 1 109 ? 10.664 -4.975 4.666 1.00 91.75 109 ILE A O 1
ATOM 845 N N . LYS A 1 110 ? 11.497 -3.491 6.137 1.00 93.75 110 LYS A N 1
ATOM 846 C CA . LYS A 1 110 ? 12.901 -3.839 5.926 1.00 93.75 110 LYS A CA 1
ATOM 847 C C . LYS A 1 110 ? 13.152 -5.330 6.144 1.00 93.75 110 LYS A C 1
ATOM 849 O O . LYS A 1 110 ? 13.732 -5.983 5.282 1.00 93.75 110 LYS A O 1
ATOM 854 N N . ASN A 1 111 ? 12.672 -5.884 7.259 1.00 95.50 111 ASN A N 1
ATOM 855 C CA . ASN A 1 111 ? 12.832 -7.305 7.556 1.00 95.50 111 ASN A CA 1
ATOM 856 C C . ASN A 1 111 ? 12.196 -8.191 6.472 1.00 95.50 111 ASN A C 1
ATOM 858 O O . ASN A 1 111 ? 12.789 -9.186 6.058 1.00 95.50 111 ASN A O 1
ATOM 862 N N . TYR A 1 112 ? 11.019 -7.818 5.960 1.00 93.50 112 TYR A N 1
ATOM 863 C CA . TYR A 1 112 ? 10.408 -8.523 4.834 1.00 93.50 112 TYR A CA 1
ATOM 864 C C . TYR A 1 112 ? 11.245 -8.408 3.548 1.00 93.50 112 TYR A C 1
ATOM 866 O O . TYR A 1 112 ? 11.475 -9.414 2.888 1.00 93.50 112 TYR A O 1
ATOM 874 N N . ILE A 1 113 ? 11.758 -7.224 3.199 1.00 91.75 113 ILE A N 1
ATOM 875 C CA . ILE A 1 113 ? 12.591 -7.017 1.996 1.00 91.75 113 ILE A CA 1
ATOM 876 C C . ILE A 1 113 ? 13.904 -7.815 2.059 1.00 91.75 113 ILE A C 1
ATOM 878 O O . ILE A 1 113 ? 14.368 -8.346 1.040 1.00 91.75 113 ILE A O 1
ATOM 882 N N . ASP A 1 114 ? 14.503 -7.900 3.245 1.00 92.69 114 ASP A N 1
ATOM 883 C CA . ASP A 1 114 ? 15.746 -8.635 3.474 1.00 92.69 114 ASP A CA 1
ATOM 884 C C . ASP A 1 114 ? 15.536 -10.152 3.359 1.00 92.69 114 ASP A C 1
ATOM 886 O O . ASP A 1 114 ? 16.401 -10.854 2.835 1.00 92.69 114 ASP A O 1
ATOM 890 N N . THR A 1 115 ? 14.382 -10.654 3.813 1.00 94.94 115 THR A N 1
ATOM 891 C CA . THR A 1 115 ? 14.089 -12.097 3.888 1.00 94.94 115 THR A CA 1
ATOM 892 C C . THR A 1 115 ? 13.294 -12.647 2.704 1.00 94.94 115 THR A C 1
ATOM 894 O O . THR A 1 115 ? 13.328 -13.856 2.466 1.00 94.94 115 THR A O 1
ATOM 897 N N . ARG A 1 116 ? 12.588 -11.800 1.940 1.00 92.00 116 ARG A N 1
ATOM 898 C CA . ARG A 1 116 ? 11.800 -12.249 0.783 1.00 92.00 116 ARG A CA 1
ATOM 899 C C . ARG A 1 116 ? 12.706 -12.816 -0.321 1.00 92.00 116 ARG A C 1
ATOM 901 O O . ARG A 1 116 ? 13.812 -12.303 -0.525 1.00 92.00 116 ARG A O 1
ATOM 908 N N . PRO A 1 117 ? 12.243 -13.829 -1.080 1.00 91.44 117 PRO A N 1
ATOM 909 C CA . PRO A 1 117 ? 12.988 -14.371 -2.211 1.00 91.44 117 PRO A CA 1
ATOM 910 C C . PRO A 1 117 ? 13.405 -13.276 -3.197 1.00 91.44 117 PRO A C 1
ATOM 912 O O . PRO A 1 117 ? 12.600 -12.416 -3.557 1.00 91.44 117 PRO A O 1
ATOM 915 N N . LYS A 1 118 ? 14.664 -13.307 -3.646 1.00 84.44 118 LYS A N 1
ATOM 916 C CA . LYS A 1 118 ? 15.149 -12.391 -4.682 1.00 84.44 118 LYS A CA 1
ATOM 917 C C . LYS A 1 118 ? 14.684 -12.907 -6.039 1.00 84.44 118 LYS A C 1
ATOM 919 O O . LYS A 1 118 ? 15.091 -13.985 -6.464 1.00 84.44 118 LYS A O 1
ATOM 924 N N . THR A 1 119 ? 13.820 -12.146 -6.695 1.00 77.06 119 THR A N 1
ATOM 925 C CA . THR A 1 119 ? 13.300 -12.474 -8.021 1.00 77.06 119 THR A CA 1
ATOM 926 C C . THR A 1 119 ? 13.937 -11.568 -9.061 1.00 77.06 119 THR A C 1
ATOM 928 O O . THR A 1 119 ? 13.800 -10.350 -8.986 1.00 77.06 119 THR A 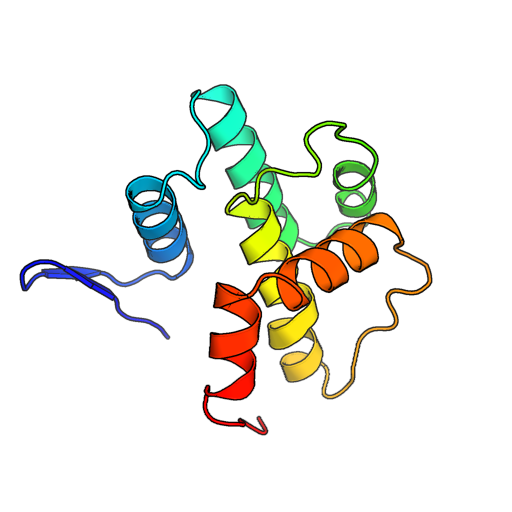O 1
ATOM 931 N N . THR A 1 120 ? 14.610 -12.164 -10.038 1.00 59.78 120 THR A N 1
ATOM 932 C CA . THR A 1 120 ? 14.879 -11.549 -11.339 1.00 59.78 120 THR A CA 1
ATOM 933 C C . THR A 1 120 ? 13.701 -11.913 -12.232 1.00 59.78 120 THR A C 1
ATOM 935 O O . THR A 1 120 ? 13.531 -13.097 -12.530 1.00 59.78 120 THR A O 1
ATOM 938 N N . MET A 1 121 ? 12.840 -10.956 -12.570 1.00 52.66 121 MET A N 1
ATOM 939 C CA . MET A 1 121 ? 11.975 -11.133 -13.740 1.00 52.66 121 MET A CA 1
ATOM 940 C C . MET A 1 121 ? 12.753 -10.714 -14.979 1.00 52.66 121 MET A C 1
ATOM 942 O O . MET A 1 121 ? 13.502 -9.719 -14.865 1.00 52.66 121 MET A O 1
#

Organism: Stichopus japonicus (NCBI:txid307972)

InterPro domains:
  IPR004045 Glutathione S-transferase, N-terminal [PS50404] (1-29)
  IPR004046 Glutathione S-transferase, C-terminal [PF14497] (63-116)
  IPR010987 Glutathione S-transferase, C-terminal-like [PS50405] (1-121)
  IPR036282 Glutathione S-transferase, C-terminal domain superfamily [SSF47616] (27-119)
  IPR050213 Glutathione S-transferase superfamily [PTHR11571] (1-45)

pLDDT: mean 82.16, std 14.15, range [45.31, 95.69]

Radius of gyration: 14.89 Å; chains: 1; bounding box: 31×39×28 Å

Sequence (121 aa):
MPLLYVDGKVFPQSNAIHRYVASELGFYGDTALERLEVDVIIETGFELSPKVAGIFAESDDAKKITLADIGVFNMFFDFLPVVLGEQIDLSKFAGVKGVIDRLAAEPKIKNYIDTRPKTTM

Foldseek 3Di:
DDWDADPNDIDDDPVVVLCVVQVVVVQCDDDPVSNVLLVCLLVCLVVDDPVNLVSLPDDPPLPRHHSSLVSLLCSQVPNPCLVVVHHDPCVVSVSSVSSNVVQCPDVVSVVCVVPPDDDRD

Secondary structure (DSSP, 8-state):
---EEETTEEE--HHHHHHHHHHHHT-S-SSHHHHHHHHHHHHHHHH--GGGGGTTS--TTTTS--HHHHHHHIIIIIIHHHHHSS----TT-HHHHHHHHHHHHSHHHHHHHHHS-----